Protein AF-A0A321LAF7-F1 (afdb_monomer)

Radius of gyration: 23.51 Å; Cα contacts (8 Å, |Δi|>4): 91; chains: 1; bounding box: 62×22×65 Å

Foldseek 3Di:
DVVVVVVVVLVVLVVLLVVLVVVLVVLVVVLVCLLVVLVVVLVVLLVVCVVPADPDPVVLVVVLVVLVVSLVVSLVSLVVSLVVNVVSVVSNVVSCVVVCQCPAPPPDHPDHNDVDDDDDPCSVVSNVSSVVSSVVSNCSRCVVVD

Mean predicted aligned error: 6.49 Å

pLDDT: mean 87.41, std 9.01, range [43.09, 96.81]

Sequence (146 aa):
MEAVYQAHRFDALKMRYDDQVALLRSITELDLKLFTGYFTVQLLLGAWLTSHPLSRVLMQIGLLSIDLTLCLIASRLLYLSQKRRCEIVATIKNICEVLGFTQKDIYLSGSAINPEIVLRAWTPYYIVGVLVSSIGIGLIIFGGLA

Secondary structure (DSSP, 8-state):
-HHHHHHHHHHHHHHHHHHHHHHHHHHHHHHHHHHHHHHHHHHHHHHHHHHS----HHHHHHHHHHHHHHHHHHHHHHHHHHHHHHHHHHHHHHHHHHTTTTSTTSSBTTB-SSS-------HHHHHHHHHHHHHHHHHHHHHTT-

Solvent-accessible surface area (backbone atoms only — not comparable to full-atom values): 8182 Å² total; per-residue (Å²): 112,67,68,60,52,51,50,54,52,50,52,53,51,49,54,52,45,54,53,44,55,53,49,52,52,52,52,52,52,50,51,50,52,51,52,52,52,51,51,49,51,51,52,52,50,46,60,46,41,77,76,52,74,72,89,47,68,69,57,42,54,52,51,48,52,54,49,53,50,51,46,52,52,53,43,49,52,48,52,52,49,49,54,50,50,52,54,44,51,50,51,47,49,53,53,36,53,75,72,40,36,47,39,61,58,72,87,36,85,93,34,36,85,51,73,76,89,80,82,80,81,58,55,66,60,54,43,49,52,48,53,52,51,54,49,51,44,50,47,60,58,57,58,74,78,113

Structure (mmCIF, N/CA/C/O backbone):
data_AF-A0A321LAF7-F1
#
_entry.id   AF-A0A321LAF7-F1
#
loop_
_atom_site.group_PDB
_atom_site.id
_atom_site.type_symbol
_atom_site.label_atom_id
_atom_site.label_alt_id
_atom_site.label_comp_id
_atom_site.label_asym_id
_atom_site.label_entity_id
_atom_site.label_seq_id
_atom_site.pdbx_PDB_ins_code
_atom_site.Cartn_x
_atom_site.Cartn_y
_atom_site.Cartn_z
_atom_site.occupancy
_atom_site.B_iso_or_equiv
_atom_site.auth_seq_id
_atom_site.auth_comp_id
_atom_site.auth_asym_id
_atom_site.auth_atom_id
_atom_site.pdbx_PDB_model_num
ATOM 1 N N . MET A 1 1 ? -35.372 6.467 32.053 1.00 60.62 1 MET A N 1
ATOM 2 C CA . MET A 1 1 ? -34.737 7.217 30.942 1.00 60.62 1 MET A CA 1
ATOM 3 C C . MET A 1 1 ? -33.254 6.890 30.801 1.00 60.62 1 MET A C 1
ATOM 5 O O . MET A 1 1 ? -32.806 6.669 29.687 1.00 60.62 1 MET A O 1
ATOM 9 N N . GLU A 1 2 ? -32.514 6.768 31.902 1.00 63.19 2 GLU A N 1
ATOM 10 C CA . GLU A 1 2 ? -31.065 6.511 31.899 1.00 63.19 2 GLU A CA 1
ATOM 11 C C . GLU A 1 2 ? -30.657 5.156 31.284 1.00 63.19 2 GLU A C 1
ATOM 13 O O . GLU A 1 2 ? -29.750 5.105 30.461 1.00 63.19 2 GLU A O 1
ATOM 18 N N . ALA A 1 3 ? -31.389 4.073 31.572 1.00 67.31 3 ALA A N 1
ATOM 19 C CA . ALA A 1 3 ? -31.112 2.747 31.002 1.00 67.31 3 ALA A CA 1
ATOM 20 C C . ALA A 1 3 ? -31.293 2.680 29.469 1.00 67.31 3 ALA A C 1
ATOM 22 O O . ALA A 1 3 ? -30.512 2.033 28.778 1.00 67.31 3 ALA A O 1
ATOM 23 N N . VAL A 1 4 ? -32.287 3.393 28.927 1.00 70.00 4 VAL A N 1
ATOM 24 C CA . VAL A 1 4 ? -32.543 3.471 27.475 1.00 70.00 4 VAL A CA 1
ATOM 25 C C . VAL A 1 4 ? -31.435 4.267 26.780 1.00 70.00 4 VAL A C 1
ATOM 27 O O . VAL A 1 4 ? -30.934 3.861 25.737 1.00 70.00 4 VAL A O 1
ATOM 30 N N . TYR A 1 5 ? -30.984 5.362 27.397 1.00 68.00 5 TYR A N 1
ATOM 31 C CA . TYR A 1 5 ? -29.857 6.153 26.900 1.00 68.00 5 TYR A CA 1
ATOM 32 C C . TYR A 1 5 ? -28.544 5.352 26.874 1.00 68.00 5 TYR A C 1
ATOM 34 O O . TYR A 1 5 ? -27.801 5.413 25.895 1.00 68.00 5 TYR A O 1
ATOM 42 N N . GLN A 1 6 ? -28.277 4.558 27.916 1.00 71.75 6 GLN A N 1
ATOM 43 C CA . GLN A 1 6 ? -27.101 3.682 27.976 1.00 71.75 6 GLN A CA 1
ATOM 44 C C . GLN A 1 6 ? -27.147 2.578 26.907 1.00 71.75 6 GLN A C 1
ATOM 46 O O . GLN A 1 6 ? -26.128 2.318 26.269 1.00 71.75 6 GLN A O 1
ATOM 51 N N . ALA A 1 7 ? -28.321 1.990 26.649 1.00 73.31 7 ALA A N 1
ATOM 52 C CA . ALA A 1 7 ? -28.503 1.006 25.580 1.00 73.31 7 ALA A CA 1
ATOM 53 C C . ALA A 1 7 ? -28.218 1.608 24.192 1.00 73.31 7 ALA A C 1
ATOM 55 O O . ALA A 1 7 ? -27.391 1.084 23.450 1.00 73.31 7 ALA A O 1
ATOM 56 N N . HIS A 1 8 ? -28.792 2.776 23.878 1.00 80.25 8 HIS A N 1
ATOM 57 C CA . HIS A 1 8 ? -28.526 3.463 22.609 1.00 80.25 8 HIS A CA 1
ATOM 58 C C . HIS A 1 8 ? -27.058 3.872 22.441 1.00 80.25 8 HIS A C 1
ATOM 60 O O . HIS A 1 8 ? -26.516 3.812 21.337 1.00 80.25 8 HIS A O 1
ATOM 66 N N . ARG A 1 9 ? -26.393 4.278 23.530 1.00 78.88 9 ARG A N 1
ATOM 67 C CA . ARG A 1 9 ? -24.964 4.613 23.515 1.00 78.88 9 ARG A CA 1
ATOM 68 C C . ARG A 1 9 ? -24.104 3.386 23.220 1.00 78.88 9 ARG A C 1
ATOM 70 O O . ARG A 1 9 ? -23.163 3.486 22.434 1.00 78.88 9 ARG A O 1
ATOM 77 N N . PHE A 1 10 ? -24.419 2.250 23.835 1.00 85.06 10 PHE A N 1
ATOM 78 C CA . PHE A 1 10 ? -23.724 0.993 23.581 1.00 85.06 10 PHE A CA 1
ATOM 79 C C . PHE A 1 10 ? -23.903 0.537 22.128 1.00 85.06 10 PHE A C 1
ATOM 81 O O . PHE A 1 10 ? -22.910 0.258 21.457 1.00 85.06 10 PHE A O 1
ATOM 88 N N . ASP A 1 11 ? -25.135 0.552 21.615 1.00 86.69 11 ASP A N 1
ATOM 89 C CA . ASP A 1 11 ? -25.430 0.165 20.232 1.00 86.69 11 ASP A CA 1
ATOM 90 C C . ASP A 1 11 ? -24.710 1.064 19.219 1.00 86.69 11 ASP A C 1
ATOM 92 O O . ASP A 1 11 ? -24.122 0.572 18.254 1.00 86.69 11 ASP A O 1
ATOM 96 N N . ALA A 1 12 ? -24.668 2.377 19.468 1.00 84.12 12 ALA A N 1
ATOM 97 C CA . ALA A 1 12 ? -23.935 3.317 18.626 1.00 84.12 12 ALA A CA 1
ATOM 98 C C . ALA A 1 12 ? -22.421 3.042 18.624 1.00 84.12 12 ALA A C 1
ATOM 100 O O . ALA A 1 12 ? -21.786 3.073 17.568 1.00 84.12 12 ALA A O 1
ATOM 101 N N . LEU A 1 13 ? -21.829 2.757 19.789 1.00 86.62 13 LEU A N 1
ATOM 102 C CA . LEU A 1 13 ? -20.404 2.426 19.899 1.00 86.62 13 LEU A CA 1
ATOM 103 C C . LEU A 1 13 ? -20.074 1.093 19.223 1.00 86.62 13 LEU A C 1
ATOM 105 O O . LEU A 1 13 ? -19.056 0.996 18.537 1.00 86.62 13 LEU A O 1
ATOM 109 N N . LYS A 1 14 ? -20.947 0.095 19.369 1.00 88.5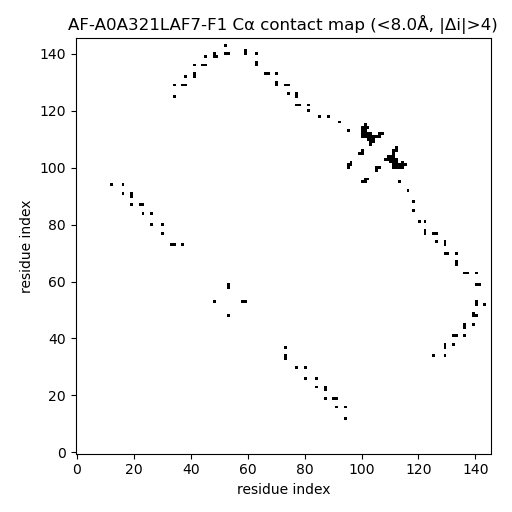0 14 LYS A N 1
ATOM 110 C CA . LYS A 1 14 ? -20.814 -1.205 18.710 1.00 88.50 14 LYS A CA 1
ATOM 111 C C . LYS A 1 14 ? -20.880 -1.069 17.189 1.00 88.50 14 LYS A C 1
ATOM 113 O O . LYS A 1 14 ? -19.980 -1.543 16.506 1.00 88.50 14 LYS A O 1
ATOM 118 N N . MET A 1 15 ? -21.873 -0.347 16.667 1.00 90.50 15 MET A N 1
ATOM 119 C CA . MET A 1 15 ? -21.992 -0.088 15.229 1.00 90.50 15 MET A CA 1
ATOM 120 C C . MET A 1 15 ? -20.742 0.618 14.684 1.00 90.50 15 MET A C 1
ATOM 122 O O . MET A 1 15 ? -20.184 0.210 13.670 1.00 90.50 15 MET A O 1
ATOM 126 N N . ARG A 1 16 ? -20.237 1.634 15.399 1.00 88.00 16 ARG A N 1
ATOM 127 C CA . ARG A 1 16 ? -18.993 2.320 15.019 1.00 88.00 16 ARG A CA 1
ATOM 128 C C . ARG A 1 16 ? -17.779 1.399 15.040 1.00 88.00 16 ARG A C 1
ATOM 130 O O . ARG A 1 16 ? -16.929 1.530 14.164 1.00 88.00 16 ARG A O 1
ATOM 137 N N . TYR A 1 17 ? -17.679 0.500 16.015 1.00 89.62 17 TYR A N 1
ATOM 138 C CA . TYR A 1 17 ? -16.607 -0.490 16.072 1.00 89.62 17 TYR A CA 1
ATOM 139 C C . TYR A 1 17 ? -16.646 -1.414 14.849 1.00 89.62 17 TYR A C 1
ATOM 141 O O . TYR A 1 17 ? -15.630 -1.556 14.165 1.00 89.62 17 TYR A O 1
ATOM 149 N N . ASP A 1 18 ? -17.816 -1.971 14.532 1.00 91.00 18 ASP A N 1
ATOM 150 C CA . ASP A 1 18 ? -18.000 -2.877 13.394 1.00 91.00 18 ASP A CA 1
ATOM 151 C C . ASP A 1 18 ? -17.663 -2.185 12.061 1.00 91.00 18 ASP A C 1
ATOM 153 O O . ASP A 1 18 ? -16.927 -2.746 11.242 1.00 91.00 18 ASP A O 1
ATOM 157 N N . ASP A 1 19 ? -18.085 -0.927 11.888 1.00 92.31 19 ASP A N 1
ATOM 158 C CA . ASP A 1 19 ? -17.727 -0.096 10.731 1.00 92.31 19 ASP A CA 1
ATOM 159 C C . ASP A 1 19 ? -16.206 0.095 10.606 1.00 92.31 19 ASP A C 1
ATOM 161 O O . ASP A 1 19 ? -15.638 -0.049 9.521 1.00 92.31 19 ASP A O 1
ATOM 165 N N . GLN A 1 20 ? -15.519 0.416 11.711 1.00 91.06 20 GLN A N 1
ATOM 166 C CA . GLN A 1 20 ? -14.066 0.614 11.708 1.00 91.06 20 GLN A CA 1
ATOM 167 C C . GLN A 1 20 ? -13.310 -0.682 11.389 1.00 91.06 20 GLN A C 1
ATOM 169 O O . GLN A 1 20 ? -12.325 -0.661 10.646 1.00 91.06 20 GLN A O 1
ATOM 174 N N . VAL A 1 21 ? -13.777 -1.823 11.901 1.00 89.62 21 VAL A N 1
ATOM 175 C CA . VAL A 1 21 ? -13.194 -3.136 11.594 1.00 89.62 21 VAL A CA 1
ATOM 176 C C . VAL A 1 21 ? -13.403 -3.498 10.121 1.00 89.62 21 VAL A C 1
ATOM 178 O O . VAL A 1 21 ? -12.465 -3.959 9.463 1.00 89.62 21 VAL A O 1
ATOM 181 N N . ALA A 1 22 ? -14.596 -3.256 9.571 1.00 92.12 22 ALA A N 1
ATOM 182 C CA . ALA A 1 22 ? -14.879 -3.464 8.151 1.00 92.12 22 ALA A CA 1
ATOM 183 C C . ALA A 1 22 ? -14.012 -2.561 7.257 1.00 92.12 22 ALA A C 1
ATOM 185 O O . ALA A 1 22 ? -13.451 -3.016 6.253 1.00 92.12 22 ALA A O 1
ATOM 186 N N . LEU A 1 23 ? -13.829 -1.300 7.656 1.00 92.06 23 LEU A N 1
ATOM 187 C CA . LEU A 1 23 ? -12.965 -0.354 6.960 1.00 92.06 23 LEU A CA 1
ATOM 188 C C . LEU A 1 23 ? -11.498 -0.809 6.976 1.00 92.06 23 LEU A C 1
ATOM 190 O O . LEU A 1 23 ? -10.827 -0.749 5.947 1.00 92.06 23 LEU A O 1
ATOM 194 N N . LEU A 1 24 ? -11.007 -1.331 8.104 1.00 90.00 24 LEU A N 1
ATOM 195 C CA . LEU A 1 24 ? -9.641 -1.849 8.221 1.00 90.00 24 LEU A CA 1
ATOM 196 C C . LEU A 1 24 ? -9.383 -3.035 7.275 1.00 90.00 24 LEU A C 1
ATOM 198 O O . LEU A 1 24 ? -8.329 -3.101 6.632 1.00 90.00 24 LEU A O 1
ATOM 202 N N . ARG A 1 25 ? -10.352 -3.955 7.156 1.00 90.44 25 ARG A N 1
ATOM 203 C CA . ARG A 1 25 ? -10.289 -5.071 6.195 1.00 90.44 25 ARG A CA 1
ATOM 204 C C . ARG A 1 25 ? -10.265 -4.562 4.756 1.00 90.44 25 ARG A C 1
ATOM 206 O O . ARG A 1 25 ? -9.391 -4.959 3.991 1.00 90.44 25 ARG A O 1
ATOM 213 N N . SER A 1 26 ? -11.159 -3.630 4.428 1.00 92.94 26 SER A N 1
ATOM 214 C CA . SER A 1 26 ? -11.276 -3.050 3.084 1.00 92.94 26 SER A CA 1
ATOM 215 C C . SER A 1 26 ? -9.989 -2.343 2.653 1.00 92.94 26 SER A C 1
ATOM 217 O O . SER A 1 26 ? -9.513 -2.530 1.538 1.00 92.94 26 SER A O 1
ATOM 219 N N . ILE A 1 27 ? -9.372 -1.577 3.555 1.00 91.62 27 ILE A N 1
ATOM 220 C CA . ILE A 1 27 ? -8.089 -0.915 3.294 1.00 91.62 27 ILE A CA 1
ATOM 221 C C . ILE A 1 27 ? 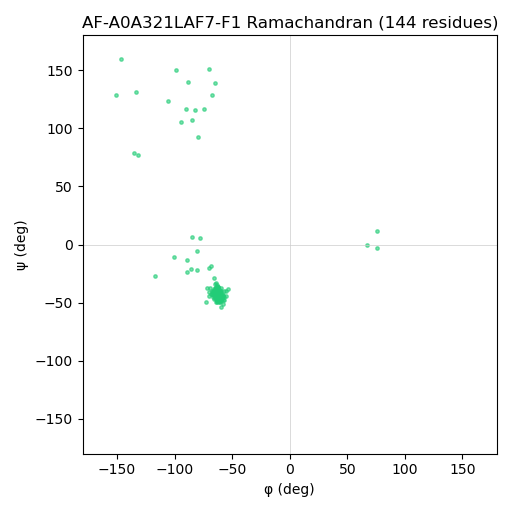-6.974 -1.939 3.059 1.00 91.62 27 ILE A C 1
ATOM 223 O O . ILE A 1 27 ? -6.143 -1.762 2.172 1.00 91.62 27 ILE A O 1
ATOM 227 N N . THR A 1 28 ? -6.967 -3.033 3.820 1.00 90.31 28 THR A N 1
ATOM 228 C CA . THR A 1 28 ? -5.970 -4.095 3.639 1.00 90.31 28 THR A CA 1
ATOM 229 C C . THR A 1 28 ? -6.085 -4.765 2.276 1.00 90.31 28 THR A C 1
ATOM 231 O O . THR A 1 28 ? -5.073 -5.007 1.621 1.00 90.31 28 THR A O 1
ATOM 234 N N . GLU A 1 29 ? -7.310 -5.015 1.825 1.00 92.69 29 GLU A N 1
ATOM 235 C CA . GLU A 1 29 ? -7.573 -5.565 0.499 1.00 92.69 29 GLU A CA 1
ATOM 236 C C . GLU A 1 29 ? -7.166 -4.595 -0.620 1.00 92.69 29 GLU A C 1
ATOM 238 O O . GLU A 1 29 ? -6.549 -5.012 -1.601 1.00 92.69 29 GLU A O 1
ATOM 243 N N . LE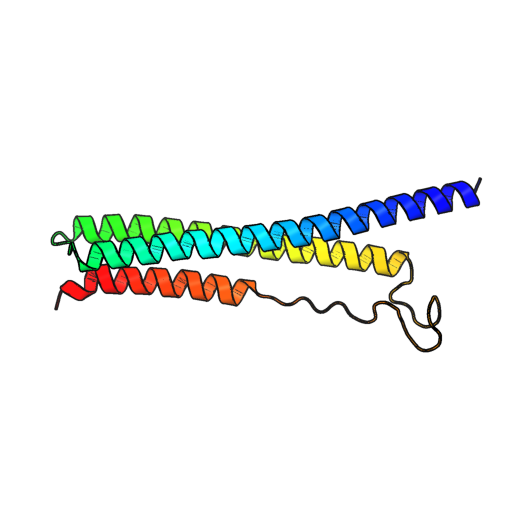U A 1 30 ? -7.462 -3.300 -0.463 1.00 92.19 30 LEU A N 1
ATOM 244 C CA . LEU A 1 30 ? -7.057 -2.264 -1.415 1.00 92.19 30 LEU A CA 1
ATOM 245 C C . LEU A 1 30 ? -5.535 -2.157 -1.535 1.00 92.19 30 LEU A C 1
ATOM 247 O O . LEU A 1 30 ? -5.029 -2.104 -2.653 1.00 92.19 30 LEU A O 1
ATOM 251 N N . ASP A 1 31 ? -4.806 -2.183 -0.420 1.00 92.19 31 ASP A N 1
ATOM 252 C CA . ASP A 1 31 ? -3.340 -2.132 -0.442 1.00 92.19 31 ASP A CA 1
ATOM 253 C C . ASP A 1 31 ? -2.745 -3.351 -1.148 1.00 92.19 31 ASP A C 1
ATOM 255 O O . ASP A 1 31 ? -1.825 -3.211 -1.954 1.00 92.19 31 ASP A O 1
ATOM 259 N N . LEU A 1 32 ? -3.297 -4.544 -0.901 1.00 92.31 32 LEU A N 1
ATOM 260 C CA . LEU A 1 32 ? -2.858 -5.763 -1.576 1.00 92.31 32 LEU A CA 1
ATOM 261 C C . LEU A 1 32 ? -3.134 -5.694 -3.082 1.00 92.31 32 LEU A C 1
ATOM 263 O O . LEU A 1 32 ? -2.254 -6.019 -3.878 1.00 92.31 32 LEU A O 1
ATOM 267 N N . LYS A 1 33 ? -4.328 -5.247 -3.485 1.00 94.81 33 LYS A N 1
ATOM 268 C CA . LYS A 1 33 ? -4.704 -5.064 -4.896 1.00 94.81 33 LYS A CA 1
ATOM 269 C C . LYS A 1 33 ? -3.814 -4.039 -5.592 1.00 94.81 33 LYS A C 1
ATOM 271 O O . LYS A 1 33 ? -3.365 -4.279 -6.707 1.00 94.81 33 LYS A O 1
ATOM 276 N N . LEU A 1 34 ? -3.524 -2.923 -4.929 1.00 94.12 34 LEU A N 1
ATOM 277 C CA . LEU A 1 34 ? -2.650 -1.884 -5.460 1.00 94.12 34 LEU A CA 1
ATOM 278 C C . LEU A 1 34 ? -1.214 -2.390 -5.610 1.00 94.12 34 LEU A C 1
ATOM 280 O O . LEU A 1 34 ? -0.615 -2.211 -6.667 1.00 94.12 34 LEU A O 1
ATOM 284 N N . PHE A 1 35 ? -0.681 -3.061 -4.587 1.00 94.38 35 PHE A N 1
ATOM 285 C CA . PHE A 1 35 ? 0.672 -3.608 -4.621 1.00 94.38 35 PHE A CA 1
ATOM 286 C C . PHE A 1 35 ? 0.824 -4.689 -5.697 1.00 94.38 35 PHE A C 1
ATOM 288 O O . PHE A 1 35 ? 1.730 -4.618 -6.521 1.00 94.38 35 PHE A O 1
ATOM 295 N N . THR A 1 36 ? -0.087 -5.664 -5.733 1.00 94.88 36 THR A N 1
ATOM 296 C CA . THR A 1 36 ? -0.059 -6.749 -6.728 1.00 94.88 36 THR A CA 1
ATOM 297 C C . THR A 1 36 ? -0.304 -6.238 -8.145 1.00 94.88 36 THR A C 1
ATOM 299 O O . THR A 1 36 ? 0.393 -6.661 -9.066 1.00 94.88 36 THR A O 1
ATOM 302 N N . GLY A 1 37 ? -1.231 -5.294 -8.330 1.00 95.56 37 GLY A N 1
ATOM 303 C CA . GLY A 1 37 ? -1.486 -4.653 -9.619 1.00 95.56 37 GLY A CA 1
ATOM 304 C C . GLY A 1 37 ? -0.265 -3.897 -10.132 1.00 95.56 37 GLY A C 1
ATOM 305 O O . GLY A 1 37 ? 0.158 -4.114 -11.266 1.00 95.56 37 GLY A O 1
ATOM 306 N N . TYR A 1 38 ? 0.357 -3.081 -9.278 1.00 95.62 38 TYR A N 1
ATOM 307 C CA . TYR A 1 38 ? 1.599 -2.388 -9.610 1.00 95.62 38 TYR A CA 1
ATOM 308 C C . TYR A 1 38 ? 2.708 -3.379 -9.984 1.00 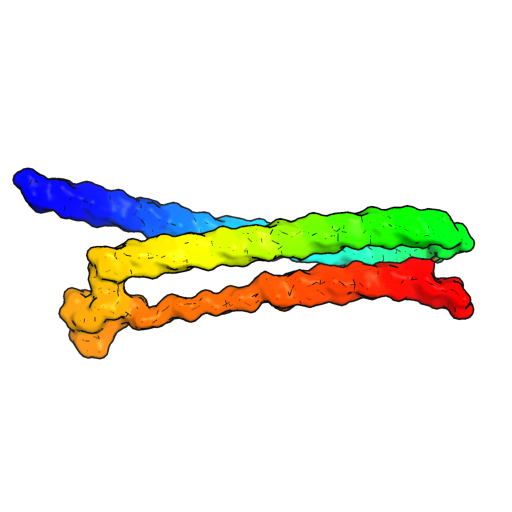95.62 38 TYR A C 1
ATOM 310 O O . TYR A 1 38 ? 3.281 -3.276 -11.065 1.00 95.62 38 TYR A O 1
ATOM 318 N N . PHE A 1 39 ? 2.957 -4.389 -9.149 1.00 94.88 39 PHE A N 1
ATOM 319 C CA . PHE A 1 39 ? 4.013 -5.374 -9.388 1.00 94.88 39 PHE A CA 1
ATOM 320 C C . PHE A 1 39 ? 3.787 -6.182 -10.674 1.00 94.88 39 PHE A C 1
ATOM 322 O O . PHE A 1 39 ? 4.729 -6.465 -11.406 1.00 94.88 39 PHE A O 1
ATOM 329 N N . THR A 1 40 ? 2.533 -6.504 -10.997 1.00 95.94 40 THR A N 1
ATOM 330 C CA . THR A 1 40 ? 2.181 -7.189 -12.250 1.00 95.94 40 THR A CA 1
ATOM 331 C C . THR A 1 40 ? 2.527 -6.332 -13.465 1.00 95.94 40 THR A C 1
ATOM 333 O O . THR A 1 40 ? 3.128 -6.832 -14.412 1.00 95.94 40 THR A O 1
ATOM 33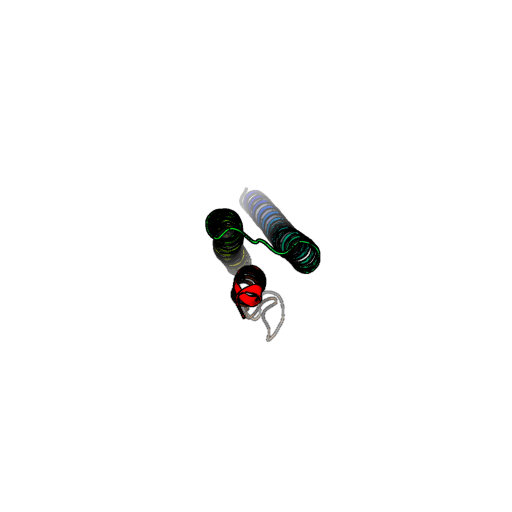6 N N . VAL A 1 41 ? 2.206 -5.034 -13.429 1.00 95.81 41 VAL A N 1
ATOM 337 C CA . VAL A 1 41 ? 2.575 -4.093 -14.499 1.00 95.81 41 VAL A CA 1
ATOM 338 C C . VAL A 1 41 ? 4.094 -3.992 -14.636 1.00 95.81 41 VAL A C 1
ATOM 340 O O . VAL A 1 41 ? 4.596 -4.041 -15.755 1.00 95.81 41 VAL A O 1
ATOM 343 N N . GLN A 1 42 ? 4.828 -3.923 -13.521 1.00 94.88 42 GLN A N 1
ATOM 344 C CA . GLN A 1 42 ? 6.295 -3.902 -13.523 1.00 94.88 42 GLN A CA 1
ATOM 345 C C . GLN A 1 42 ? 6.885 -5.166 -14.160 1.00 94.88 42 GLN A C 1
ATOM 347 O O . GLN A 1 42 ? 7.736 -5.076 -15.037 1.00 94.88 42 GLN A O 1
ATOM 352 N N . 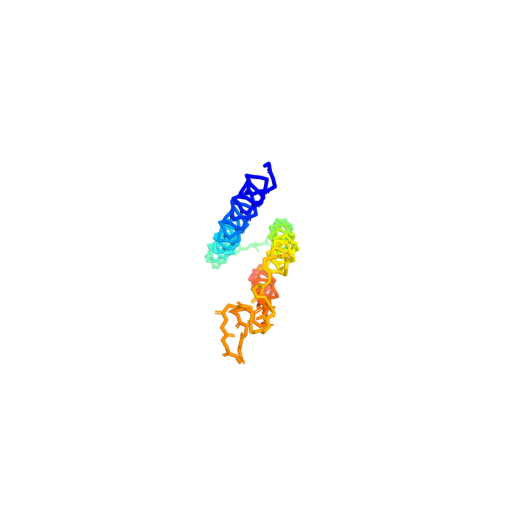LEU A 1 43 ? 6.402 -6.353 -13.782 1.00 94.38 43 LEU A N 1
ATOM 353 C CA . LEU A 1 43 ? 6.869 -7.613 -14.364 1.00 94.38 43 LEU A CA 1
ATOM 354 C C . LEU A 1 43 ? 6.570 -7.707 -15.864 1.00 94.38 43 LEU A C 1
ATOM 356 O O . LEU A 1 43 ? 7.436 -8.123 -16.632 1.00 94.38 43 LEU A O 1
ATOM 360 N N . LEU A 1 44 ? 5.370 -7.299 -16.285 1.00 95.69 44 LEU A N 1
ATOM 361 C CA . LEU A 1 44 ? 4.993 -7.258 -17.700 1.00 95.69 44 LEU A CA 1
ATOM 362 C C . LEU A 1 44 ? 5.881 -6.292 -18.485 1.00 95.69 44 LEU A C 1
ATOM 364 O O . LEU A 1 44 ? 6.366 -6.643 -19.559 1.00 95.69 44 LEU A O 1
ATOM 368 N N . LEU A 1 45 ? 6.126 -5.099 -17.939 1.00 93.44 45 LEU A N 1
ATOM 369 C CA . LEU A 1 45 ? 6.991 -4.104 -18.558 1.00 93.44 45 LEU A CA 1
ATOM 370 C C . LEU A 1 45 ? 8.431 -4.613 -18.670 1.00 93.44 45 LEU A C 1
ATOM 372 O O . LEU A 1 45 ? 9.030 -4.521 -19.738 1.00 93.44 45 LEU A O 1
ATOM 376 N N . GLY A 1 46 ? 8.965 -5.201 -17.598 1.00 92.62 46 GLY A N 1
ATOM 377 C CA . GLY A 1 46 ? 10.302 -5.788 -17.582 1.00 92.62 46 GLY A CA 1
ATOM 378 C C . GLY A 1 46 ? 10.453 -6.908 -18.610 1.00 92.62 46 GLY A C 1
ATOM 379 O O . GLY A 1 46 ? 11.392 -6.887 -19.398 1.00 92.62 46 GLY A O 1
ATOM 380 N N . ALA A 1 47 ? 9.497 -7.841 -18.667 1.00 92.44 47 ALA A N 1
ATOM 381 C CA . ALA A 1 47 ? 9.489 -8.927 -19.651 1.00 92.44 47 ALA A CA 1
ATOM 382 C C . ALA A 1 47 ? 9.344 -8.428 -21.101 1.00 92.44 47 ALA A C 1
ATOM 384 O O . ALA A 1 47 ? 9.900 -9.013 -22.031 1.00 92.44 47 ALA A O 1
ATOM 385 N N . TRP A 1 48 ? 8.604 -7.339 -21.315 1.00 93.38 48 TRP A N 1
ATOM 386 C CA . TRP A 1 48 ? 8.488 -6.733 -22.637 1.00 93.38 48 TRP A CA 1
ATOM 387 C C . TRP A 1 48 ? 9.798 -6.062 -23.066 1.00 93.38 48 TRP A C 1
ATOM 389 O O . TRP A 1 48 ? 10.247 -6.272 -24.195 1.00 93.38 48 TRP A O 1
ATOM 399 N N . LEU A 1 49 ? 10.439 -5.320 -22.156 1.00 90.94 49 LEU A N 1
ATOM 400 C CA . LEU A 1 49 ? 11.701 -4.618 -22.401 1.00 90.94 49 LEU A CA 1
ATOM 401 C C . LEU A 1 49 ? 12.875 -5.560 -22.675 1.00 90.94 49 LEU A C 1
ATOM 403 O O . LEU A 1 49 ? 13.729 -5.229 -23.492 1.00 90.94 49 LEU A O 1
ATOM 407 N N . THR A 1 50 ? 12.911 -6.740 -22.050 1.00 87.56 50 THR A N 1
ATOM 408 C CA . THR A 1 50 ? 13.944 -7.747 -22.354 1.00 87.56 50 THR A CA 1
ATOM 409 C C . THR A 1 50 ? 13.823 -8.291 -23.776 1.00 87.56 50 THR A C 1
ATOM 411 O O . THR A 1 50 ? 14.830 -8.658 -24.375 1.00 87.56 50 THR A O 1
ATOM 414 N N . SER A 1 51 ? 12.610 -8.315 -24.336 1.00 88.94 51 SER A N 1
ATOM 415 C CA . SER A 1 51 ? 12.359 -8.751 -25.716 1.00 88.94 51 SER A CA 1
ATOM 416 C C . SER A 1 51 ? 12.462 -7.604 -26.735 1.00 88.94 51 SER A C 1
ATOM 418 O O . SER A 1 51 ? 12.706 -7.852 -27.913 1.00 88.94 51 SER A O 1
ATOM 420 N N . HIS A 1 52 ? 12.280 -6.353 -26.297 1.00 88.19 52 HIS A N 1
ATOM 421 C CA . HIS A 1 52 ? 12.261 -5.152 -27.140 1.00 88.19 52 HIS A CA 1
ATOM 422 C C . HIS A 1 52 ? 13.162 -4.057 -26.544 1.00 88.19 52 HIS A C 1
ATOM 424 O O . HIS A 1 52 ? 12.661 -3.102 -25.939 1.00 88.19 52 HIS A O 1
ATOM 430 N N . PRO A 1 53 ? 14.493 -4.166 -26.702 1.00 84.25 53 PRO A N 1
ATOM 431 C CA . PRO A 1 53 ? 15.417 -3.199 -26.129 1.00 84.25 53 PRO A CA 1
ATOM 432 C C . PRO A 1 53 ? 15.238 -1.809 -26.754 1.00 84.25 53 PRO A C 1
ATOM 434 O O . PRO A 1 53 ? 15.079 -1.648 -27.967 1.00 84.25 53 PRO A O 1
ATOM 437 N N . LEU A 1 54 ? 15.291 -0.778 -25.910 1.00 86.69 54 LEU A N 1
ATOM 438 C CA . LEU A 1 54 ? 15.160 0.614 -26.332 1.00 86.69 54 LEU A CA 1
ATOM 439 C C . LEU A 1 54 ? 16.500 1.144 -26.849 1.00 86.69 54 LEU A C 1
ATOM 441 O O . LEU A 1 54 ? 17.447 1.296 -26.084 1.00 86.69 54 LEU A O 1
ATOM 445 N N . SER A 1 55 ? 16.560 1.491 -28.136 1.00 82.88 55 SER A N 1
ATOM 446 C CA . SER A 1 55 ? 17.779 2.002 -28.786 1.00 82.88 55 SER A CA 1
ATOM 447 C C . SER A 1 55 ? 17.983 3.514 -28.653 1.00 82.88 55 SER A C 1
ATOM 449 O O . SER A 1 55 ? 19.093 4.011 -28.822 1.00 82.88 55 SER A O 1
ATOM 451 N N . ARG A 1 56 ? 16.919 4.277 -28.373 1.00 89.06 56 ARG A N 1
ATOM 452 C CA . ARG A 1 56 ? 16.968 5.744 -28.284 1.00 89.06 56 ARG A CA 1
ATOM 453 C C . ARG A 1 56 ? 16.889 6.200 -26.834 1.00 89.06 56 ARG A C 1
ATOM 455 O O . ARG A 1 56 ? 15.882 5.960 -26.171 1.00 89.06 56 ARG A O 1
ATOM 462 N N . VAL A 1 57 ? 17.882 6.974 -26.397 1.00 88.25 57 VAL A N 1
ATOM 463 C CA . VAL A 1 57 ? 17.949 7.556 -25.041 1.00 88.25 57 VAL A CA 1
ATOM 464 C C . VAL A 1 57 ? 16.685 8.347 -24.687 1.00 88.25 57 VAL A C 1
ATOM 466 O O . VAL A 1 57 ? 16.177 8.247 -23.576 1.00 88.25 57 VAL A O 1
ATOM 469 N N . LEU A 1 58 ? 16.101 9.074 -25.645 1.00 91.19 58 LEU A N 1
ATOM 470 C CA . LEU A 1 58 ? 14.857 9.812 -25.408 1.00 91.19 58 LEU A CA 1
ATOM 471 C C . LEU A 1 58 ? 13.681 8.886 -25.037 1.00 91.19 58 LEU A C 1
ATOM 473 O O . LEU A 1 58 ? 12.868 9.239 -24.187 1.00 91.19 58 LEU A O 1
ATOM 477 N N . MET A 1 59 ? 13.606 7.690 -25.634 1.00 90.81 59 MET A N 1
ATOM 478 C CA . MET A 1 59 ? 12.582 6.693 -25.296 1.00 90.81 59 MET A CA 1
ATOM 479 C C . MET A 1 59 ? 12.842 6.074 -23.919 1.00 90.81 59 MET A C 1
ATOM 481 O O . MET A 1 59 ? 11.894 5.865 -23.168 1.00 90.81 59 MET A O 1
ATOM 485 N N . GLN A 1 60 ? 14.111 5.838 -23.570 1.00 92.31 60 GLN A N 1
ATOM 486 C CA . GLN A 1 60 ? 14.517 5.357 -22.244 1.00 92.31 60 GLN A CA 1
ATOM 487 C C . GLN A 1 60 ? 14.103 6.344 -21.144 1.00 92.31 60 GLN A C 1
ATOM 489 O O . GLN A 1 60 ? 13.450 5.954 -20.178 1.00 92.31 60 GLN A O 1
ATOM 494 N N . ILE A 1 61 ? 14.410 7.635 -21.323 1.00 93.00 61 ILE A N 1
ATOM 495 C CA . ILE A 1 61 ? 14.029 8.701 -20.382 1.00 93.00 61 ILE A CA 1
ATOM 496 C C . ILE A 1 61 ? 12.504 8.826 -20.290 1.00 93.00 61 ILE A C 1
ATOM 498 O O . ILE A 1 61 ? 11.965 8.927 -19.189 1.00 93.00 61 ILE A O 1
ATOM 502 N N . GLY A 1 62 ? 11.803 8.801 -21.429 1.00 94.00 62 GLY A N 1
ATOM 503 C CA . GLY A 1 62 ? 10.343 8.884 -21.461 1.00 94.00 62 GLY A CA 1
ATOM 504 C C . GLY A 1 62 ? 9.679 7.740 -20.693 1.00 94.00 62 GLY A C 1
ATOM 505 O O . GLY A 1 62 ? 8.811 7.982 -19.857 1.00 94.00 62 GLY A O 1
ATOM 506 N N . LEU A 1 63 ? 10.129 6.504 -20.919 1.00 94.00 63 LEU A N 1
ATOM 507 C CA . LEU A 1 63 ? 9.586 5.339 -20.227 1.00 94.00 63 LEU A CA 1
ATOM 508 C C . LEU A 1 63 ? 9.919 5.348 -18.730 1.00 94.00 63 LEU A C 1
ATOM 510 O O . LEU A 1 63 ? 9.033 5.108 -17.913 1.00 94.00 63 LEU A O 1
ATOM 514 N N . LEU A 1 64 ? 11.157 5.694 -18.364 1.00 93.88 64 LEU A N 1
ATOM 515 C CA . LEU A 1 64 ? 11.562 5.828 -16.964 1.00 93.88 64 LEU A CA 1
ATOM 516 C C . LEU A 1 64 ? 10.731 6.893 -16.238 1.00 93.88 64 LEU A C 1
ATOM 518 O O . LEU A 1 64 ? 10.340 6.702 -15.093 1.00 93.88 64 LEU A O 1
ATOM 522 N N . SER A 1 65 ? 10.432 8.017 -16.892 1.00 95.81 65 SER A N 1
ATOM 523 C CA . SER A 1 65 ? 9.608 9.074 -16.301 1.00 95.81 65 SER A CA 1
ATOM 524 C C . SER A 1 65 ? 8.181 8.598 -16.008 1.00 95.81 65 SER A C 1
ATOM 526 O O . SER A 1 65 ? 7.641 8.899 -14.939 1.00 95.81 65 SER A O 1
ATOM 528 N N . ILE A 1 66 ? 7.587 7.814 -16.915 1.00 95.38 66 ILE A N 1
ATOM 529 C CA . ILE A 1 66 ? 6.273 7.193 -16.701 1.00 95.38 66 ILE A CA 1
ATOM 530 C C . ILE A 1 66 ? 6.343 6.212 -15.525 1.00 95.38 66 ILE A C 1
ATOM 532 O O . ILE A 1 66 ? 5.496 6.263 -14.631 1.00 95.38 66 ILE A O 1
ATOM 536 N N . ASP A 1 67 ? 7.373 5.369 -15.493 1.00 94.88 67 ASP A N 1
ATOM 537 C CA . ASP A 1 67 ? 7.571 4.379 -14.436 1.00 94.88 67 ASP A CA 1
ATOM 538 C C . ASP A 1 67 ? 7.729 5.019 -13.048 1.00 94.88 67 ASP A C 1
ATOM 540 O O . ASP A 1 67 ? 7.015 4.678 -12.102 1.00 94.88 67 ASP A O 1
ATOM 544 N N . LEU A 1 68 ? 8.587 6.038 -12.947 1.00 95.31 68 LEU A N 1
ATOM 545 C CA . LEU A 1 68 ? 8.786 6.811 -11.722 1.00 95.31 68 LEU A CA 1
ATOM 546 C C . LEU A 1 68 ? 7.494 7.492 -11.267 1.00 95.31 68 LEU A C 1
ATOM 548 O O . LEU A 1 68 ? 7.211 7.543 -10.070 1.00 95.31 68 LEU A O 1
ATOM 552 N N . THR A 1 69 ? 6.681 7.982 -12.203 1.00 96.81 69 THR A N 1
ATOM 553 C CA . THR A 1 69 ? 5.376 8.572 -11.879 1.00 96.81 69 THR A CA 1
ATOM 554 C C . THR A 1 69 ? 4.445 7.531 -11.256 1.00 96.81 69 THR A C 1
ATOM 556 O O . THR A 1 69 ? 3.833 7.797 -10.218 1.00 96.81 69 THR A O 1
ATOM 559 N N . LEU A 1 70 ? 4.376 6.323 -11.825 1.00 95.56 70 LEU A N 1
ATOM 560 C CA . LEU A 1 70 ? 3.597 5.218 -11.256 1.00 95.56 70 LEU A CA 1
ATOM 561 C C . LEU A 1 70 ? 4.118 4.804 -9.875 1.00 95.56 70 LEU A C 1
ATOM 563 O O . LEU A 1 70 ? 3.321 4.635 -8.951 1.00 95.56 70 LEU A O 1
ATOM 567 N N . CYS A 1 71 ? 5.438 4.704 -9.710 1.00 96.25 71 CYS A N 1
ATOM 568 C CA . CYS A 1 71 ? 6.089 4.428 -8.429 1.00 96.25 71 CYS A CA 1
ATOM 569 C C . CYS A 1 71 ? 5.708 5.459 -7.357 1.00 96.25 71 CYS A C 1
ATOM 571 O O . CYS A 1 71 ? 5.327 5.094 -6.239 1.00 96.25 71 CYS A O 1
ATOM 573 N N . LEU A 1 72 ? 5.771 6.753 -7.689 1.00 96.44 72 LEU A N 1
ATOM 574 C CA . LEU A 1 72 ? 5.414 7.841 -6.777 1.00 96.44 72 LEU A CA 1
ATOM 575 C C . LEU A 1 72 ? 3.938 7.783 -6.376 1.00 96.44 72 LEU A C 1
ATOM 577 O O . LEU A 1 72 ? 3.625 7.903 -5.189 1.00 96.44 72 LEU A O 1
ATOM 581 N N . ILE A 1 73 ? 3.035 7.564 -7.336 1.00 96.19 73 ILE A N 1
ATOM 582 C CA . ILE A 1 73 ? 1.594 7.451 -7.071 1.00 96.19 73 ILE A CA 1
ATOM 583 C C . ILE A 1 73 ? 1.310 6.245 -6.169 1.00 96.19 73 ILE A C 1
ATOM 585 O O . ILE A 1 73 ? 0.638 6.396 -5.147 1.00 96.19 73 ILE A O 1
ATOM 589 N N . ALA A 1 74 ? 1.855 5.069 -6.495 1.00 95.06 74 ALA A N 1
ATOM 590 C CA . ALA A 1 74 ? 1.669 3.854 -5.705 1.00 95.06 74 ALA A CA 1
ATOM 591 C C . ALA A 1 74 ? 2.196 4.029 -4.272 1.00 95.06 74 ALA A C 1
ATOM 593 O O . ALA A 1 74 ? 1.479 3.772 -3.302 1.00 95.06 74 ALA A O 1
ATOM 594 N N . SER A 1 75 ? 3.412 4.562 -4.130 1.00 94.69 75 SER A N 1
ATOM 595 C CA . SER A 1 75 ? 4.024 4.847 -2.827 1.00 94.69 75 SER A CA 1
ATOM 596 C C . SER A 1 75 ? 3.194 5.840 -2.011 1.00 94.69 75 SER A C 1
ATOM 598 O O . SER A 1 75 ? 2.998 5.656 -0.806 1.00 94.69 75 SER A O 1
ATOM 600 N N . ARG A 1 76 ? 2.657 6.886 -2.654 1.00 95.44 76 ARG A N 1
ATOM 601 C CA . ARG A 1 76 ? 1.815 7.886 -1.988 1.00 95.44 76 ARG A CA 1
ATOM 602 C C . ARG A 1 76 ? 0.494 7.292 -1.509 1.00 95.44 76 ARG A C 1
ATOM 604 O O . ARG A 1 76 ? 0.084 7.597 -0.389 1.00 95.44 76 ARG A O 1
ATOM 611 N N . LEU A 1 77 ? -0.152 6.455 -2.318 1.00 94.19 77 LEU A N 1
ATOM 612 C CA . LEU A 1 77 ? -1.401 5.786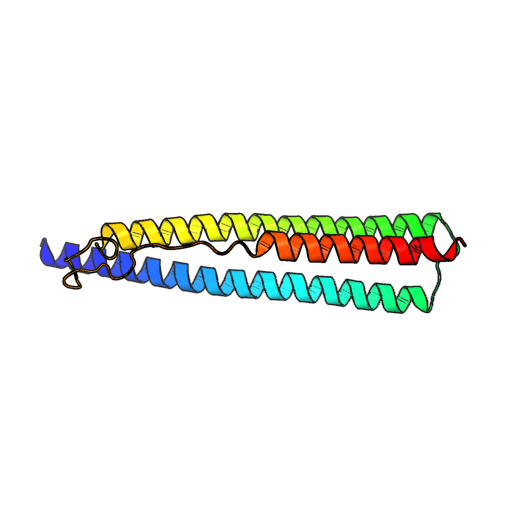 -1.948 1.00 94.19 77 LEU A CA 1
ATOM 613 C C . LEU A 1 77 ? -1.195 4.839 -0.757 1.00 94.19 77 LEU A C 1
ATOM 615 O O . LEU A 1 77 ? -1.943 4.932 0.215 1.00 94.19 77 LEU A O 1
ATOM 619 N N . LEU A 1 78 ? -0.130 4.031 -0.766 1.00 93.31 78 LEU A N 1
ATOM 620 C CA . LEU A 1 78 ? 0.233 3.157 0.360 1.00 93.31 78 LEU A CA 1
ATOM 621 C C . LEU A 1 78 ? 0.526 3.951 1.643 1.00 93.31 78 LEU A C 1
ATOM 623 O O . LEU A 1 78 ? 0.090 3.578 2.732 1.00 93.31 78 LEU A O 1
ATOM 627 N N . TYR A 1 79 ? 1.222 5.085 1.529 1.00 92.94 79 TYR A N 1
ATOM 628 C CA . TYR A 1 79 ? 1.489 5.959 2.672 1.00 92.94 79 TYR A CA 1
ATOM 629 C C . TYR A 1 79 ? 0.203 6.548 3.275 1.00 92.94 79 TYR A C 1
ATOM 631 O O . TYR A 1 79 ? 0.015 6.532 4.494 1.00 92.94 79 TYR A O 1
ATOM 639 N N . LEU A 1 80 ? -0.700 7.063 2.435 1.00 92.31 80 LEU A N 1
ATOM 640 C CA . LEU A 1 80 ? -1.980 7.612 2.893 1.00 92.31 80 LEU A CA 1
ATOM 641 C C . LEU A 1 80 ? -2.862 6.529 3.517 1.00 92.31 80 LEU A C 1
ATOM 643 O O . LEU A 1 80 ? -3.490 6.767 4.549 1.00 92.31 80 LEU A O 1
ATOM 647 N N . SER A 1 81 ? -2.851 5.332 2.936 1.00 91.56 81 SER A N 1
ATOM 648 C CA . SER A 1 81 ? -3.522 4.160 3.485 1.00 91.56 81 SER A CA 1
ATOM 649 C C . SER A 1 81 ? -3.014 3.817 4.890 1.00 91.56 81 SER A C 1
ATOM 651 O O . SER A 1 81 ? -3.807 3.675 5.822 1.00 91.56 81 SER A O 1
ATOM 653 N N . GLN A 1 82 ? -1.693 3.809 5.106 1.00 91.12 82 GLN A N 1
ATOM 654 C CA . GLN A 1 82 ? -1.111 3.601 6.435 1.00 91.12 82 GLN A CA 1
ATOM 655 C C . GLN A 1 82 ? -1.575 4.644 7.448 1.00 91.12 82 GLN A C 1
ATOM 657 O O . GLN A 1 82 ? -1.939 4.291 8.570 1.00 91.12 82 GLN A O 1
ATOM 662 N N . LYS A 1 83 ? -1.572 5.925 7.062 1.00 91.44 83 LYS A N 1
ATOM 663 C CA . LYS A 1 83 ? -2.060 7.001 7.930 1.00 91.44 83 LYS A CA 1
ATOM 664 C C . LYS A 1 83 ? -3.517 6.751 8.322 1.00 91.44 83 LYS A C 1
ATOM 666 O O . LYS A 1 83 ? -3.857 6.837 9.501 1.00 91.44 83 LYS A O 1
ATOM 671 N N . ARG A 1 84 ? -4.348 6.348 7.358 1.00 90.31 84 ARG A N 1
ATOM 672 C CA . ARG A 1 84 ? -5.751 6.010 7.601 1.00 90.31 84 ARG A CA 1
ATOM 673 C C . ARG A 1 84 ? -5.910 4.810 8.538 1.00 90.31 84 ARG A C 1
ATOM 675 O O . ARG A 1 84 ?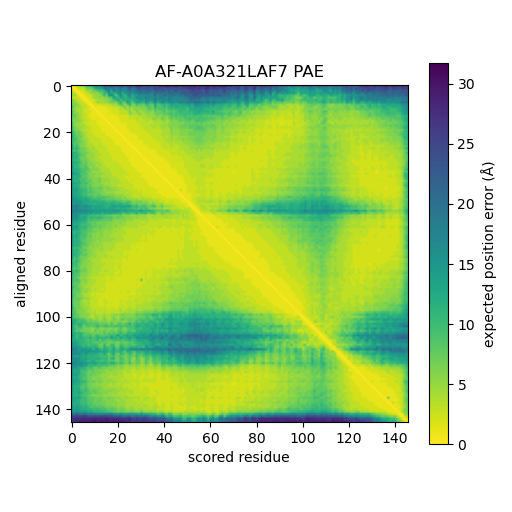 -6.748 4.858 9.432 1.00 90.31 84 ARG A O 1
ATOM 682 N N . ARG A 1 85 ? -5.088 3.764 8.403 1.00 90.44 85 ARG A N 1
ATOM 683 C CA . ARG A 1 85 ? -5.078 2.624 9.342 1.00 90.44 85 ARG A CA 1
ATOM 684 C C . ARG A 1 85 ? -4.770 3.068 10.772 1.00 90.44 85 ARG A C 1
ATOM 686 O O . ARG A 1 85 ? -5.433 2.604 11.696 1.00 90.44 85 ARG A O 1
ATOM 693 N N . CYS A 1 86 ? -3.807 3.973 10.960 1.00 90.38 86 CYS A N 1
ATOM 694 C CA . CYS A 1 86 ? -3.493 4.515 12.284 1.00 90.38 86 CYS A CA 1
ATOM 695 C C . CYS A 1 86 ? -4.688 5.267 12.895 1.00 90.38 86 CYS A C 1
ATOM 697 O O . CYS A 1 86 ? -4.987 5.069 14.070 1.00 90.38 86 CYS A O 1
ATOM 699 N N . GLU A 1 87 ? -5.403 6.077 12.104 1.00 90.94 87 GLU A N 1
ATOM 700 C CA . GLU A 1 87 ? -6.621 6.782 12.545 1.00 90.94 87 GLU A CA 1
ATOM 701 C C . GLU A 1 87 ? -7.730 5.804 12.981 1.00 90.94 87 GLU A C 1
ATOM 703 O O . GLU A 1 87 ? -8.356 5.980 14.029 1.00 90.94 87 GLU A O 1
ATOM 708 N N . ILE A 1 88 ? -7.946 4.740 12.202 1.00 90.44 88 ILE A N 1
ATOM 709 C CA . ILE A 1 88 ? -8.949 3.701 12.487 1.00 90.44 88 ILE A CA 1
ATOM 710 C C . ILE A 1 88 ? -8.607 2.958 13.778 1.00 90.44 88 ILE A C 1
ATOM 712 O O . ILE A 1 88 ? -9.459 2.790 14.647 1.00 90.44 88 ILE A O 1
ATOM 716 N N . VAL A 1 89 ? -7.350 2.546 13.934 1.00 90.12 89 VAL A N 1
ATOM 717 C CA . VAL A 1 89 ? -6.881 1.820 15.121 1.00 90.12 89 VAL A CA 1
ATOM 718 C C . VAL A 1 89 ? -6.973 2.693 16.371 1.00 90.12 89 VAL A C 1
ATOM 720 O O . VAL A 1 89 ? -7.417 2.211 17.411 1.00 90.12 89 VAL A O 1
ATOM 723 N N . ALA A 1 90 ? -6.639 3.983 16.269 1.00 90.19 90 ALA A N 1
ATOM 724 C CA . ALA A 1 90 ? -6.840 4.935 17.359 1.00 90.19 90 ALA A CA 1
ATOM 725 C C . ALA A 1 90 ? -8.328 5.064 17.737 1.00 90.19 90 ALA A C 1
ATOM 727 O O . ALA A 1 90 ? -8.672 5.060 18.916 1.00 90.19 90 ALA A O 1
ATOM 728 N N . THR A 1 91 ? -9.223 5.098 16.746 1.00 90.38 91 THR A N 1
ATOM 729 C CA . THR A 1 91 ? -10.676 5.138 16.978 1.00 90.38 91 THR A CA 1
ATOM 730 C C . THR A 1 91 ? -11.170 3.871 17.678 1.00 90.38 91 THR A C 1
ATOM 732 O O . THR A 1 91 ? -11.911 3.959 18.654 1.00 90.38 91 THR A O 1
ATOM 735 N N . ILE A 1 92 ? -10.721 2.696 17.230 1.00 89.19 92 ILE A N 1
ATOM 736 C CA . ILE A 1 92 ? -11.037 1.410 17.866 1.00 89.19 92 ILE A CA 1
ATOM 737 C C . ILE A 1 92 ? -10.548 1.393 19.316 1.00 89.19 92 ILE A C 1
ATOM 739 O O . ILE A 1 92 ? -11.303 1.004 20.205 1.00 89.19 92 ILE A O 1
ATOM 743 N N . LYS A 1 93 ? -9.320 1.860 19.569 1.00 88.56 93 LYS A N 1
ATOM 744 C CA . LYS A 1 93 ? -8.757 1.950 20.920 1.00 88.56 93 LYS A CA 1
ATOM 745 C C . LYS A 1 93 ? -9.628 2.818 21.831 1.00 88.56 93 LYS A C 1
ATOM 747 O O . LYS A 1 93 ? -10.001 2.361 22.906 1.00 88.56 93 LYS A O 1
ATOM 752 N N . ASN A 1 94 ? -10.030 4.002 21.367 1.00 88.81 94 ASN A N 1
ATOM 753 C CA . ASN A 1 94 ? -10.906 4.896 22.128 1.00 88.81 94 ASN A CA 1
ATOM 754 C C . ASN A 1 94 ? -12.261 4.239 22.444 1.00 88.81 94 ASN A C 1
ATOM 756 O O . ASN A 1 94 ? -12.769 4.374 23.554 1.00 88.81 94 ASN A O 1
ATOM 760 N N . ILE A 1 95 ? -12.843 3.497 21.494 1.00 87.50 95 ILE A N 1
ATOM 761 C CA . ILE A 1 95 ? -14.095 2.759 21.724 1.00 87.50 95 ILE A CA 1
ATOM 762 C C . ILE A 1 95 ? -13.887 1.657 22.775 1.00 87.50 95 ILE A C 1
ATOM 764 O O . ILE A 1 95 ? -14.686 1.543 23.702 1.00 87.50 95 ILE A O 1
ATOM 768 N N . CYS A 1 96 ? -12.807 0.875 22.672 1.00 87.06 96 CYS A N 1
ATOM 769 C CA . CYS A 1 96 ? -12.484 -0.174 23.641 1.00 87.06 96 CYS A CA 1
ATOM 770 C C . CYS A 1 96 ? -12.244 0.378 25.053 1.00 87.06 96 CYS A C 1
ATOM 772 O O . CYS A 1 96 ? -12.662 -0.252 26.022 1.00 87.06 96 CYS A O 1
ATOM 774 N N . GLU A 1 97 ? -11.602 1.541 25.177 1.00 87.56 97 GLU A N 1
ATOM 775 C CA . GLU A 1 97 ? -11.384 2.214 26.461 1.00 87.56 97 GLU A CA 1
ATOM 776 C C . GLU A 1 97 ? -12.698 2.692 27.086 1.00 87.56 97 GLU A C 1
ATOM 778 O O . GLU A 1 97 ? -12.942 2.432 28.263 1.00 87.56 97 GLU A O 1
ATOM 783 N N . VAL A 1 98 ? -13.580 3.321 26.298 1.00 87.06 98 VAL A N 1
ATOM 784 C CA . VAL A 1 98 ? -14.901 3.780 26.770 1.00 87.06 98 VAL A CA 1
ATOM 785 C C . VAL A 1 98 ? -15.788 2.612 27.199 1.00 87.06 98 VAL A C 1
ATOM 787 O O . VAL A 1 98 ? -16.558 2.746 28.148 1.00 87.06 98 VAL A O 1
ATOM 790 N N . LEU A 1 99 ? -15.678 1.468 26.521 1.00 85.56 99 LEU A N 1
ATOM 791 C CA . LEU A 1 99 ? -16.391 0.244 26.881 1.00 85.56 99 LEU A CA 1
ATOM 792 C C . LEU A 1 99 ? -15.715 -0.532 28.022 1.00 85.56 99 LEU A C 1
ATOM 794 O O . LEU A 1 99 ? -16.275 -1.516 28.475 1.00 85.56 99 LEU A O 1
ATOM 798 N N . GLY A 1 100 ? -14.535 -0.125 28.500 1.00 84.00 100 GLY A N 1
ATOM 799 C CA . GLY A 1 100 ? -13.838 -0.803 29.598 1.00 84.00 100 GLY A CA 1
ATOM 800 C C . GLY A 1 100 ? -13.150 -2.118 29.212 1.00 84.00 100 GLY A C 1
ATOM 801 O O . GLY A 1 100 ? -12.689 -2.845 30.086 1.00 84.00 100 GLY A O 1
ATOM 802 N N . PHE A 1 101 ? -13.024 -2.435 27.918 1.00 84.75 101 PHE A N 1
ATOM 803 C CA . PHE A 1 101 ? -12.389 -3.677 27.448 1.00 84.75 101 PHE A CA 1
ATOM 804 C C . PHE A 1 101 ? -10.877 -3.735 27.694 1.00 84.75 101 PHE A C 1
ATOM 806 O O . PHE A 1 101 ? -10.287 -4.818 27.670 1.00 84.75 101 PHE A O 1
ATOM 813 N N . THR A 1 102 ? -10.251 -2.582 27.922 1.00 82.56 102 THR A N 1
ATOM 814 C CA . THR A 1 102 ? -8.827 -2.449 28.252 1.00 82.56 102 THR A CA 1
ATOM 815 C C . THR A 1 102 ? -8.557 -2.518 29.758 1.00 82.56 102 THR A C 1
ATOM 817 O O . THR A 1 102 ? -7.407 -2.678 30.163 1.00 82.56 102 THR A O 1
ATOM 820 N N . GLN A 1 103 ? -9.590 -2.413 30.601 1.00 81.81 103 GLN A N 1
ATOM 821 C CA . GLN A 1 103 ? -9.443 -2.435 32.055 1.00 81.81 103 GLN A CA 1
ATOM 822 C C . GLN A 1 103 ? -9.490 -3.874 32.576 1.00 81.81 103 GLN A C 1
ATOM 824 O O . GLN A 1 103 ? -10.279 -4.702 32.111 1.00 81.81 103 GLN A O 1
ATOM 829 N N . LYS A 1 104 ? -8.627 -4.177 33.548 1.00 82.88 104 LYS A N 1
ATOM 830 C CA . LYS A 1 104 ? -8.638 -5.470 34.241 1.00 82.88 104 LYS A CA 1
ATOM 831 C C . LYS A 1 104 ? -9.876 -5.573 35.127 1.00 82.88 104 LYS A C 1
ATOM 833 O O . LYS A 1 104 ? -10.377 -4.557 35.600 1.00 82.88 104 LYS A O 1
ATOM 838 N N . ASP A 1 105 ? -10.355 -6.794 35.335 1.00 80.12 105 ASP A N 1
ATOM 839 C CA . ASP A 1 105 ? -11.415 -7.122 36.298 1.00 80.12 105 ASP A CA 1
ATOM 840 C C . ASP A 1 105 ? -12.818 -6.569 35.985 1.00 80.12 105 ASP A C 1
ATOM 842 O O . ASP A 1 105 ? -13.758 -6.889 36.706 1.00 80.12 105 ASP A O 1
ATOM 846 N N . ILE A 1 106 ? -13.013 -5.819 34.889 1.00 82.88 106 ILE A N 1
ATOM 847 C CA . ILE A 1 106 ? -14.363 -5.415 34.449 1.00 82.88 106 ILE A CA 1
ATOM 848 C C . ILE A 1 106 ? -15.128 -6.603 33.863 1.00 82.88 106 ILE A C 1
ATOM 850 O O . ILE A 1 106 ? -16.281 -6.841 34.212 1.00 82.88 106 ILE A O 1
ATOM 854 N N . TYR A 1 107 ? -14.490 -7.333 32.946 1.00 80.62 107 TYR A N 1
ATOM 855 C CA . TYR A 1 107 ? -15.131 -8.424 32.206 1.00 80.62 107 TYR A CA 1
ATOM 856 C C . TYR A 1 107 ? -14.505 -9.796 32.470 1.00 80.62 107 TYR A C 1
ATOM 858 O O . TYR A 1 107 ? -15.180 -10.812 32.332 1.00 80.62 107 TYR A O 1
ATOM 866 N N . LEU A 1 108 ? -13.221 -9.841 32.834 1.00 80.25 108 LEU A N 1
ATOM 867 C CA . LEU A 1 108 ? -12.478 -11.064 33.127 1.00 80.25 108 LEU A CA 1
ATOM 868 C C . LEU A 1 108 ? -11.699 -10.864 34.426 1.00 80.25 108 LEU A C 1
ATOM 870 O O . LEU A 1 108 ? -10.999 -9.866 34.583 1.00 80.25 108 LEU A O 1
ATOM 874 N N . SER A 1 109 ? -11.790 -11.818 35.351 1.00 80.31 109 SER A N 1
ATOM 875 C CA . SER A 1 109 ? -11.004 -11.759 36.586 1.00 80.31 109 SER A CA 1
ATOM 876 C C . SER A 1 109 ? -9.515 -11.944 36.269 1.00 80.31 109 SER A C 1
ATOM 878 O O . SER A 1 109 ? -9.129 -12.864 35.546 1.00 80.31 109 SER A O 1
ATOM 880 N N . GLY A 1 110 ? -8.679 -11.034 36.761 1.00 80.12 110 GLY A N 1
ATOM 881 C CA . GLY A 1 110 ? -7.228 -11.021 36.593 1.00 80.12 110 GLY A CA 1
ATOM 882 C C . GLY A 1 110 ? -6.724 -10.569 35.218 1.00 80.12 110 GLY A C 1
ATOM 883 O O . GLY A 1 110 ? -5.510 -10.468 35.029 1.00 80.12 110 GLY A O 1
ATOM 884 N N . SER A 1 111 ? -7.602 -10.279 34.248 1.00 78.81 111 SER A N 1
ATOM 885 C CA . SER A 1 111 ? -7.189 -9.910 32.885 1.00 78.81 111 SER A CA 1
ATOM 886 C C . SER A 1 111 ? -8.125 -8.905 32.205 1.00 78.81 111 SER A C 1
ATOM 888 O O . SER A 1 111 ? -9.269 -8.716 32.602 1.00 78.81 111 SER A O 1
ATOM 890 N N . ALA A 1 112 ? -7.610 -8.217 31.185 1.00 81.38 112 ALA A N 1
ATOM 891 C CA . ALA A 1 112 ? -8.403 -7.375 30.291 1.00 81.38 112 ALA A CA 1
ATOM 892 C C . ALA A 1 112 ? -8.707 -8.155 29.004 1.00 81.38 112 ALA A C 1
ATOM 894 O O . ALA A 1 112 ? -7.891 -8.974 28.580 1.00 81.38 112 ALA A O 1
ATOM 895 N N . ILE A 1 113 ? -9.842 -7.876 28.355 1.00 79.62 113 ILE A N 1
ATOM 896 C CA . ILE A 1 113 ? -10.191 -8.507 27.069 1.00 79.62 113 ILE A CA 1
ATOM 897 C C . ILE A 1 113 ? -9.205 -8.081 25.976 1.00 79.62 113 ILE A C 1
ATOM 899 O O . ILE A 1 113 ? -8.842 -8.887 25.122 1.00 79.62 113 ILE A O 1
ATOM 903 N N . ASN A 1 114 ? -8.763 -6.820 25.997 1.00 79.62 114 ASN A N 1
ATOM 904 C CA . ASN A 1 114 ? -7.855 -6.284 24.990 1.00 79.62 114 ASN A CA 1
ATOM 905 C C . ASN A 1 114 ? -6.731 -5.458 25.642 1.00 79.62 114 ASN A C 1
ATOM 907 O O . ASN A 1 114 ? -6.825 -4.230 25.682 1.00 79.62 114 ASN A O 1
ATOM 911 N N . PRO A 1 115 ? -5.700 -6.112 26.209 1.00 64.19 115 PRO A N 1
ATOM 912 C CA . PRO A 1 115 ? -4.693 -5.436 27.022 1.00 64.19 115 PRO A CA 1
ATOM 913 C C . PRO A 1 115 ? -3.778 -4.510 26.207 1.00 64.19 115 PRO A C 1
ATOM 915 O O . PRO A 1 115 ? -3.467 -3.426 26.689 1.00 64.19 115 PRO A O 1
ATOM 918 N N . GLU A 1 116 ? -3.397 -4.869 24.972 1.00 73.50 116 GLU A N 1
ATOM 919 C CA . GLU A 1 116 ? -2.585 -4.010 24.094 1.00 73.50 116 GLU A CA 1
ATOM 920 C C . GLU A 1 116 ? -2.873 -4.255 22.603 1.00 73.50 116 GLU A C 1
ATOM 922 O O . GLU A 1 116 ? -2.795 -5.380 22.109 1.00 73.50 116 GLU A O 1
ATOM 927 N N . ILE A 1 117 ? -3.147 -3.180 21.854 1.00 70.12 117 ILE A N 1
ATOM 928 C CA . ILE A 1 117 ? -3.267 -3.226 20.391 1.00 70.12 117 ILE A CA 1
ATOM 929 C C . ILE A 1 117 ? -1.911 -2.857 19.780 1.00 70.12 117 ILE A C 1
ATOM 931 O O . ILE A 1 117 ? -1.536 -1.684 19.750 1.00 70.12 117 ILE A O 1
ATOM 935 N N . VAL A 1 118 ? -1.187 -3.846 19.253 1.00 74.81 118 VAL A N 1
ATOM 936 C CA . VAL A 1 118 ? 0.073 -3.616 18.528 1.00 74.81 118 VAL A CA 1
ATOM 937 C C . VAL A 1 118 ? -0.214 -3.413 17.041 1.00 74.81 118 VAL A C 1
ATOM 939 O O . VAL A 1 118 ? -0.678 -4.319 16.346 1.00 74.81 118 VAL A O 1
ATOM 942 N N . LEU A 1 119 ? 0.088 -2.221 16.524 1.00 76.25 119 LEU A N 1
ATOM 943 C CA . LEU A 1 119 ? -0.022 -1.932 15.096 1.00 76.25 119 LEU A CA 1
ATOM 944 C C . LEU A 1 119 ? 1.130 -2.602 14.333 1.00 76.25 119 LEU A C 1
ATOM 946 O O . LEU A 1 119 ? 2.292 -2.232 14.495 1.00 76.25 119 LEU A O 1
ATOM 950 N N . ARG A 1 120 ? 0.820 -3.540 13.433 1.00 75.88 120 ARG A N 1
ATOM 951 C CA . ARG A 1 120 ? 1.823 -4.106 12.518 1.00 75.88 120 ARG A CA 1
ATOM 952 C C . ARG A 1 120 ? 1.967 -3.218 11.278 1.00 75.88 120 ARG A C 1
ATOM 954 O O . ARG A 1 120 ? 1.086 -3.188 10.419 1.00 75.88 120 ARG A O 1
ATOM 961 N N . ALA A 1 121 ? 3.078 -2.491 11.180 1.00 78.81 121 ALA A N 1
ATOM 962 C CA . ALA A 1 121 ? 3.362 -1.604 10.053 1.00 78.81 121 ALA A CA 1
ATOM 963 C C . ALA A 1 121 ? 3.889 -2.392 8.838 1.00 78.81 121 ALA A C 1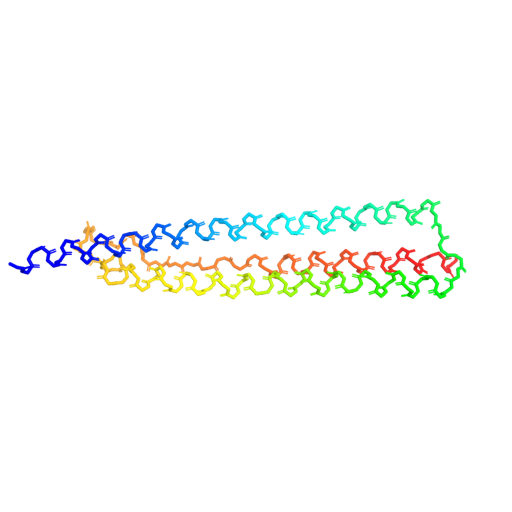
ATOM 965 O O . ALA A 1 121 ? 5.086 -2.630 8.712 1.00 78.81 121 ALA A O 1
ATOM 966 N N . TRP A 1 122 ? 2.992 -2.795 7.933 1.00 82.12 122 TRP A N 1
ATOM 967 C CA . TRP A 1 122 ? 3.359 -3.480 6.680 1.00 82.12 122 TRP A CA 1
ATOM 968 C C . TRP A 1 122 ? 3.823 -2.528 5.569 1.00 82.12 122 TRP A C 1
ATOM 970 O O . TRP A 1 122 ? 4.550 -2.921 4.663 1.00 82.12 122 TRP A O 1
ATOM 980 N N . THR A 1 123 ? 3.429 -1.261 5.655 1.00 87.38 123 THR A N 1
ATOM 981 C CA . THR A 1 123 ? 3.666 -0.235 4.631 1.00 87.38 123 THR A CA 1
ATOM 982 C C . THR A 1 123 ? 5.132 -0.040 4.231 1.00 87.38 123 THR A C 1
ATOM 984 O O . THR A 1 123 ? 5.378 0.077 3.032 1.00 87.38 123 THR A O 1
ATOM 987 N N . PRO A 1 124 ? 6.122 -0.069 5.149 1.00 88.38 124 PRO A N 1
ATOM 988 C CA . PRO A 1 124 ? 7.530 -0.006 4.757 1.00 88.38 124 PRO A CA 1
ATOM 989 C C . PRO A 1 124 ? 7.927 -1.122 3.785 1.00 88.38 124 PRO A C 1
ATOM 991 O O . PRO A 1 124 ? 8.626 -0.856 2.814 1.00 88.38 124 PRO A O 1
ATOM 994 N N . TYR A 1 125 ? 7.429 -2.347 3.984 1.00 90.94 125 TYR A N 1
ATOM 995 C CA . TYR A 1 125 ? 7.735 -3.478 3.105 1.00 90.94 125 TYR A CA 1
ATOM 996 C C . TYR A 1 125 ? 7.128 -3.299 1.710 1.00 90.94 125 TYR A C 1
ATOM 998 O O . TYR A 1 125 ? 7.798 -3.573 0.716 1.00 90.94 125 TYR A O 1
ATOM 1006 N N . TYR A 1 126 ? 5.897 -2.782 1.617 1.00 90.56 126 TYR A N 1
ATOM 1007 C CA . TYR A 1 126 ? 5.284 -2.475 0.321 1.00 90.56 126 TYR A CA 1
ATOM 1008 C C . TYR A 1 126 ? 6.023 -1.357 -0.416 1.00 90.56 126 TYR A C 1
ATOM 1010 O O . TYR A 1 126 ? 6.283 -1.491 -1.607 1.00 90.56 126 TYR A O 1
ATOM 1018 N N . ILE A 1 127 ? 6.408 -0.285 0.285 1.00 91.81 127 ILE A N 1
ATOM 1019 C CA . ILE A 1 127 ? 7.170 0.823 -0.309 1.00 91.81 127 ILE A CA 1
ATOM 1020 C C . ILE A 1 127 ? 8.529 0.330 -0.812 1.00 91.81 127 ILE A C 1
ATOM 1022 O O . ILE A 1 127 ? 8.908 0.643 -1.936 1.00 91.81 127 ILE A O 1
ATOM 1026 N N . VAL A 1 128 ? 9.243 -0.477 -0.020 1.00 93.88 128 VAL A N 1
ATOM 1027 C CA . VAL A 1 128 ? 10.512 -1.082 -0.451 1.00 93.88 128 VAL A CA 1
ATOM 1028 C C . VAL A 1 128 ? 10.304 -1.938 -1.700 1.00 93.88 128 VAL A C 1
ATOM 1030 O O . VAL A 1 128 ? 11.062 -1.796 -2.652 1.00 93.88 128 VAL A O 1
ATOM 1033 N N . GLY A 1 129 ? 9.259 -2.771 -1.740 1.00 91.62 129 GLY A N 1
ATOM 1034 C CA . GLY A 1 129 ? 8.942 -3.584 -2.917 1.00 91.62 129 GLY A CA 1
ATOM 1035 C C . GLY A 1 129 ? 8.666 -2.746 -4.170 1.00 91.62 129 GLY A C 1
ATOM 1036 O O . GLY A 1 129 ? 9.195 -3.053 -5.237 1.00 91.62 129 GLY A O 1
ATOM 1037 N N . VAL A 1 130 ? 7.900 -1.659 -4.027 1.00 94.06 130 VAL A N 1
ATOM 1038 C CA . VAL A 1 130 ? 7.630 -0.707 -5.114 1.00 94.06 130 VAL A CA 1
ATOM 1039 C C . VAL A 1 130 ? 8.939 -0.102 -5.630 1.00 94.06 130 VAL A C 1
ATOM 1041 O O . VAL A 1 130 ? 9.248 -0.252 -6.809 1.00 94.06 130 VAL A O 1
ATOM 1044 N N . LEU A 1 131 ? 9.760 0.469 -4.743 1.00 94.50 131 LEU A N 1
ATOM 1045 C CA . LEU A 1 131 ? 11.035 1.096 -5.109 1.00 94.50 131 LEU A CA 1
ATOM 1046 C C . LEU A 1 131 ? 12.004 0.120 -5.783 1.00 94.50 131 LEU A C 1
ATOM 1048 O O . LEU A 1 131 ? 12.602 0.452 -6.803 1.00 94.50 131 LEU A O 1
ATOM 1052 N N . VAL A 1 132 ? 12.154 -1.088 -5.233 1.00 94.81 132 VAL A N 1
ATOM 1053 C CA . VAL A 1 132 ? 13.042 -2.116 -5.796 1.00 94.81 132 VAL A CA 1
ATOM 1054 C C . VAL A 1 132 ? 12.606 -2.494 -7.208 1.00 94.81 132 VAL A C 1
ATOM 1056 O O . VAL A 1 132 ? 13.459 -2.633 -8.082 1.00 94.81 132 VAL A O 1
ATOM 1059 N N . SER A 1 133 ? 11.301 -2.620 -7.462 1.00 92.56 133 SER A N 1
ATOM 1060 C CA . SER A 1 133 ? 10.819 -2.938 -8.808 1.00 92.56 133 SER A CA 1
ATOM 1061 C C . SER A 1 133 ? 11.071 -1.811 -9.816 1.00 92.56 133 SER A C 1
ATOM 1063 O O . SER A 1 133 ? 11.564 -2.101 -10.904 1.00 92.56 133 SER A O 1
ATOM 1065 N N . SER A 1 134 ? 10.869 -0.541 -9.440 1.00 93.81 134 SER A N 1
ATOM 1066 C CA . SER A 1 134 ? 11.179 0.600 -10.320 1.00 93.81 134 SER A CA 1
ATOM 1067 C C . SER A 1 134 ? 12.676 0.704 -10.611 1.00 93.81 134 SER A C 1
ATOM 1069 O O . SER A 1 134 ? 13.086 0.954 -11.742 1.00 93.81 134 SER A O 1
ATOM 1071 N N . ILE A 1 135 ? 13.523 0.463 -9.600 1.00 94.12 135 ILE A N 1
ATOM 1072 C CA . ILE A 1 135 ? 14.981 0.391 -9.784 1.00 94.12 135 ILE A CA 1
ATOM 1073 C C . ILE A 1 135 ? 15.328 -0.743 -10.753 1.00 94.12 135 ILE A C 1
ATOM 1075 O O . ILE A 1 135 ? 16.131 -0.540 -11.659 1.00 94.12 135 ILE A O 1
ATOM 1079 N N . GLY A 1 136 ? 14.703 -1.914 -10.601 1.00 92.94 136 GLY A N 1
ATOM 1080 C CA . GLY A 1 136 ? 14.870 -3.045 -11.513 1.00 92.94 136 GLY A CA 1
ATOM 1081 C C . GLY A 1 136 ? 14.528 -2.692 -12.961 1.00 92.94 136 GLY A C 1
ATOM 1082 O O . GLY A 1 136 ? 15.316 -2.985 -13.858 1.00 92.94 136 GLY A O 1
ATOM 1083 N N . ILE A 1 137 ? 13.411 -1.997 -13.197 1.00 93.06 137 ILE A N 1
ATOM 1084 C CA . ILE A 1 137 ? 13.062 -1.490 -14.532 1.00 93.06 137 ILE A CA 1
ATOM 1085 C C . ILE A 1 137 ? 14.091 -0.485 -15.038 1.00 93.06 137 ILE A C 1
ATOM 1087 O O . ILE A 1 137 ? 14.533 -0.605 -16.179 1.00 93.06 137 ILE A O 1
ATOM 1091 N N . GLY A 1 138 ? 14.534 0.456 -14.203 1.00 91.50 138 GLY A N 1
ATOM 1092 C CA . GLY A 1 138 ? 15.604 1.384 -14.565 1.00 91.50 138 GLY A CA 1
ATOM 1093 C C . GLY A 1 138 ? 16.874 0.656 -15.015 1.00 91.50 138 GLY A C 1
ATOM 1094 O O . GLY A 1 138 ? 17.439 0.980 -16.058 1.00 91.50 138 GLY A O 1
ATOM 1095 N N . LEU A 1 139 ? 17.278 -0.388 -14.289 1.00 91.25 139 LEU A N 1
ATOM 1096 C CA . LEU A 1 139 ? 18.420 -1.221 -14.662 1.00 91.25 139 LEU A CA 1
ATOM 1097 C C . LEU A 1 139 ? 18.201 -1.966 -15.981 1.00 91.25 139 LEU A C 1
ATOM 1099 O O . LEU A 1 139 ? 19.142 -2.076 -16.751 1.00 91.25 139 LEU A O 1
ATOM 1103 N N . ILE A 1 140 ? 16.992 -2.444 -16.284 1.00 90.12 140 ILE A N 1
ATOM 1104 C CA . ILE A 1 140 ? 16.702 -3.093 -17.576 1.00 90.12 140 ILE A CA 1
ATOM 1105 C C . ILE A 1 140 ? 16.753 -2.073 -18.722 1.00 90.12 140 ILE A C 1
ATOM 1107 O O . ILE A 1 140 ? 17.335 -2.351 -19.768 1.00 90.12 140 ILE A O 1
ATOM 1111 N N . ILE A 1 141 ? 16.188 -0.879 -18.520 1.00 89.88 141 ILE A N 1
ATOM 1112 C CA . ILE A 1 141 ? 16.147 0.191 -19.528 1.00 89.88 141 ILE A CA 1
ATOM 1113 C C . ILE A 1 141 ? 17.561 0.632 -19.934 1.00 89.88 141 ILE A C 1
ATOM 1115 O O . ILE A 1 141 ? 17.817 0.823 -21.123 1.00 89.88 141 ILE A O 1
ATOM 1119 N N . PHE A 1 142 ? 18.470 0.792 -18.966 1.00 87.12 142 PHE A N 1
ATOM 1120 C CA . PHE A 1 142 ? 19.840 1.265 -19.214 1.00 87.12 142 PHE A CA 1
ATOM 1121 C C . PHE A 1 142 ? 20.891 0.148 -19.255 1.00 87.12 142 PHE A C 1
ATOM 1123 O O . PHE A 1 142 ? 22.017 0.392 -19.672 1.00 87.12 142 PHE A O 1
ATOM 1130 N N . GLY A 1 143 ? 20.553 -1.078 -18.861 1.00 79.25 143 GLY A N 1
ATOM 1131 C CA . GLY A 1 143 ? 21.487 -2.207 -18.796 1.00 79.25 143 GLY A CA 1
ATOM 1132 C C . GLY A 1 143 ? 21.941 -2.718 -20.162 1.00 79.25 143 GLY A C 1
ATOM 1133 O O . GLY A 1 143 ? 22.994 -3.334 -20.256 1.00 79.25 143 GLY A O 1
ATOM 1134 N N . GLY A 1 144 ? 21.193 -2.414 -21.228 1.00 63.97 144 GLY A N 1
ATOM 1135 C CA . GLY A 1 144 ? 21.594 -2.681 -22.614 1.00 63.97 144 GLY A CA 1
ATOM 1136 C C . GLY A 1 144 ? 22.611 -1.689 -23.199 1.00 63.97 144 GLY A C 1
ATOM 1137 O O . GLY A 1 144 ? 22.884 -1.759 -24.391 1.00 63.97 144 GLY A O 1
ATOM 1138 N N . LEU A 1 145 ? 23.134 -0.741 -22.406 1.00 52.53 145 LEU A N 1
ATOM 1139 C CA . LEU A 1 145 ? 24.205 0.189 -22.811 1.00 52.53 145 LEU A CA 1
ATOM 1140 C C . LEU A 1 145 ? 25.627 -0.388 -22.631 1.00 52.53 145 LEU A C 1
ATOM 1142 O O . LEU A 1 145 ? 26.592 0.357 -22.809 1.00 52.53 145 LEU A O 1
ATOM 1146 N N . ALA A 1 146 ? 25.760 -1.670 -22.269 1.00 43.09 146 ALA A N 1
ATOM 1147 C CA . ALA A 1 146 ? 27.034 -2.385 -22.155 1.00 43.09 146 ALA A CA 1
ATOM 1148 C C . ALA A 1 146 ? 27.326 -3.245 -23.392 1.00 43.09 146 ALA A C 1
ATOM 1150 O O . ALA A 1 146 ? 26.383 -3.906 -23.884 1.00 43.09 146 ALA A O 1
#